Protein AF-E0WD43-F1 (afdb_monomer_lite)

Structure (mmCIF, N/CA/C/O backbone):
data_AF-E0WD43-F1
#
_entry.id   AF-E0WD43-F1
#
loop_
_atom_site.group_PDB
_atom_site.id
_atom_site.type_symbol
_atom_site.label_atom_id
_atom_site.label_alt_id
_atom_site.label_comp_id
_atom_site.label_asym_id
_atom_site.label_entity_id
_atom_site.label_seq_id
_atom_site.pdbx_PDB_ins_code
_atom_site.Cartn_x
_atom_site.Cartn_y
_atom_site.Cartn_z
_atom_site.occupancy
_atom_site.B_iso_or_equiv
_atom_site.auth_seq_id
_atom_site.auth_comp_id
_atom_site.auth_asym_id
_atom_site.auth_atom_id
_atom_site.pdbx_PDB_model_num
ATOM 1 N N . GLY A 1 1 ? 12.334 -3.013 -23.933 1.00 81.00 1 GLY A N 1
ATOM 2 C CA . GLY A 1 1 ? 12.547 -3.438 -22.528 1.00 81.00 1 GLY A CA 1
ATOM 3 C C . GLY A 1 1 ? 11.275 -3.454 -21.687 1.00 81.00 1 GLY A C 1
ATOM 4 O O . GLY A 1 1 ? 11.364 -3.504 -20.464 1.00 81.00 1 GLY A O 1
ATOM 5 N N . ARG A 1 2 ? 10.084 -3.375 -22.302 1.00 91.88 2 ARG A N 1
ATOM 6 C CA . ARG A 1 2 ? 8.778 -3.523 -21.618 1.00 91.88 2 ARG A CA 1
ATOM 7 C C . ARG A 1 2 ? 7.882 -4.533 -22.346 1.00 91.88 2 ARG A C 1
ATOM 9 O O . ARG A 1 2 ? 6.677 -4.581 -22.135 1.00 91.88 2 ARG A O 1
ATOM 16 N N . ASP A 1 3 ? 8.490 -5.332 -23.199 1.00 95.81 3 ASP A N 1
ATOM 17 C CA . ASP A 1 3 ? 7.897 -6.247 -24.161 1.00 95.81 3 ASP A CA 1
ATOM 18 C C . ASP A 1 3 ? 8.660 -7.577 -24.063 1.00 95.81 3 ASP A C 1
ATOM 20 O O . ASP A 1 3 ? 9.745 -7.638 -23.472 1.00 95.81 3 ASP A O 1
ATOM 24 N N . ILE A 1 4 ? 8.060 -8.657 -24.560 1.00 96.19 4 ILE A N 1
ATOM 25 C CA . ILE A 1 4 ? 8.641 -9.998 -24.433 1.00 96.19 4 ILE A CA 1
ATOM 26 C C . ILE A 1 4 ? 9.906 -10.153 -25.282 1.00 96.19 4 ILE A C 1
ATOM 28 O O . ILE A 1 4 ? 10.881 -10.717 -24.799 1.00 96.19 4 ILE A O 1
ATOM 32 N N . GLU A 1 5 ? 9.925 -9.588 -26.489 1.00 96.19 5 GLU A N 1
ATOM 33 C CA . GLU A 1 5 ? 11.024 -9.731 -27.452 1.00 96.19 5 GLU A CA 1
ATOM 34 C 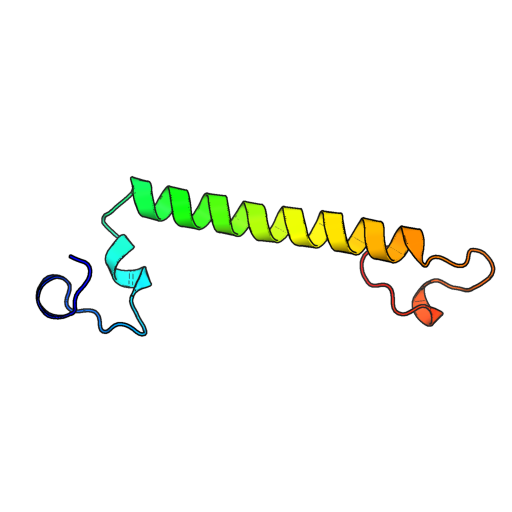C . GLU A 1 5 ? 12.343 -9.174 -26.907 1.00 96.19 5 GLU A C 1
ATOM 36 O O . GLU A 1 5 ? 13.396 -9.782 -27.068 1.00 96.19 5 GLU A O 1
ATOM 41 N N . SER A 1 6 ? 12.289 -8.053 -26.189 1.00 94.75 6 SER A N 1
ATOM 42 C CA . SER A 1 6 ? 13.483 -7.409 -25.631 1.00 94.75 6 SER A CA 1
ATOM 43 C C . SER A 1 6 ? 13.885 -7.875 -24.231 1.00 94.75 6 SER A C 1
ATOM 45 O O . SER A 1 6 ? 14.939 -7.464 -23.747 1.00 94.75 6 SER A O 1
ATOM 47 N N . THR A 1 7 ? 13.047 -8.646 -23.530 1.00 94.38 7 THR A N 1
ATOM 48 C CA . THR A 1 7 ? 13.291 -8.999 -22.115 1.00 94.38 7 THR A CA 1
ATOM 49 C C . THR A 1 7 ? 13.218 -10.488 -21.810 1.00 94.38 7 THR A C 1
ATOM 51 O O . THR A 1 7 ? 13.643 -10.891 -20.734 1.00 94.38 7 THR A O 1
ATOM 54 N N . GLY A 1 8 ? 12.649 -11.299 -22.703 1.00 96.50 8 GLY A N 1
ATOM 55 C CA . GLY A 1 8 ? 12.398 -12.724 -22.482 1.00 96.50 8 GLY A CA 1
ATOM 56 C C . GLY A 1 8 ? 11.238 -13.032 -21.527 1.00 96.50 8 GLY A C 1
ATOM 57 O O . GLY A 1 8 ? 10.846 -14.187 -21.401 1.00 96.50 8 GLY A O 1
ATOM 58 N N . PHE A 1 9 ? 10.642 -12.025 -20.878 1.00 96.38 9 PHE A N 1
ATOM 59 C CA . PHE A 1 9 ? 9.542 -12.217 -19.932 1.00 96.38 9 PHE A CA 1
ATOM 60 C C . PHE A 1 9 ? 8.201 -11.836 -20.555 1.00 96.38 9 PHE A C 1
ATOM 62 O O . PHE A 1 9 ? 8.026 -10.715 -21.042 1.00 96.38 9 PHE A O 1
ATOM 69 N N . ALA A 1 10 ? 7.227 -12.746 -20.500 1.00 97.25 10 ALA A N 1
ATOM 70 C CA . ALA A 1 10 ? 5.837 -12.459 -20.844 1.00 97.25 10 ALA A CA 1
ATOM 71 C C . ALA A 1 10 ? 5.203 -11.459 -19.855 1.00 97.25 10 ALA A C 1
ATOM 73 O O . ALA A 1 10 ? 5.731 -11.206 -18.773 1.00 97.25 10 ALA A O 1
ATOM 74 N N . TRP A 1 11 ? 4.062 -10.869 -20.225 1.00 96.31 11 TRP A N 1
ATOM 75 C CA . TRP A 1 11 ? 3.449 -9.767 -19.468 1.00 96.31 11 TRP A CA 1
ATOM 76 C C . TRP A 1 11 ? 3.073 -10.139 -18.022 1.00 96.31 11 TRP A C 1
ATOM 78 O O . TRP A 1 11 ? 3.257 -9.323 -17.123 1.00 96.31 11 TRP A O 1
ATOM 88 N N . TRP A 1 12 ? 2.626 -11.375 -17.783 1.00 96.31 12 TRP A N 1
ATOM 89 C CA . TRP A 1 12 ? 2.248 -11.882 -16.457 1.00 96.31 12 TRP A CA 1
ATOM 90 C C . TRP A 1 12 ? 3.450 -12.058 -15.511 1.00 96.31 12 TRP A C 1
ATOM 92 O O . TRP A 1 12 ? 3.276 -12.086 -14.299 1.00 96.31 12 TRP A O 1
ATOM 102 N N . SER A 1 13 ? 4.677 -12.108 -16.049 1.00 96.88 13 SER A N 1
ATOM 103 C CA . SER A 1 13 ? 5.939 -12.064 -15.291 1.00 96.88 13 SER A CA 1
ATOM 104 C C . SER A 1 13 ? 6.645 -10.707 -15.450 1.00 96.88 13 SER A C 1
ATOM 106 O O . SER A 1 13 ? 7.867 -10.592 -15.379 1.00 96.88 13 SER A O 1
ATOM 108 N N . GLY A 1 14 ? 5.884 -9.636 -15.701 1.00 96.12 14 GLY A N 1
ATOM 109 C CA . GLY A 1 14 ? 6.429 -8.332 -16.087 1.00 96.12 14 GLY A CA 1
ATOM 110 C C . GLY A 1 14 ? 7.407 -7.714 -15.079 1.00 96.12 14 GLY A C 1
ATOM 111 O O . GLY A 1 14 ? 8.337 -7.023 -15.494 1.00 96.12 14 GLY A O 1
ATOM 112 N N . ASN A 1 15 ? 7.261 -8.001 -13.781 1.00 97.00 15 ASN A N 1
ATOM 113 C CA . ASN A 1 15 ? 8.168 -7.493 -12.745 1.00 97.00 15 ASN A CA 1
ATOM 114 C C . ASN A 1 15 ? 9.584 -8.083 -12.846 1.00 97.00 15 ASN A C 1
ATOM 116 O O . ASN A 1 15 ? 10.542 -7.402 -12.483 1.00 97.00 15 ASN A O 1
ATOM 120 N N . ALA A 1 16 ? 9.752 -9.284 -13.414 1.00 96.56 16 ALA A N 1
ATOM 121 C CA . ALA A 1 16 ? 11.075 -9.871 -13.649 1.00 96.56 16 ALA A CA 1
ATOM 122 C C . ALA A 1 16 ? 11.929 -9.020 -14.612 1.00 96.56 16 ALA A C 1
ATOM 124 O O . ALA A 1 16 ? 13.156 -9.029 -14.553 1.00 96.56 16 ALA A O 1
ATOM 125 N N . ARG A 1 17 ? 11.297 -8.169 -15.432 1.00 96.50 17 ARG A N 1
ATOM 126 C CA . ARG A 1 17 ? 11.990 -7.202 -16.301 1.00 96.50 17 ARG A CA 1
ATOM 127 C C . ARG A 1 17 ? 12.729 -6.105 -15.522 1.00 96.50 17 ARG A C 1
ATOM 129 O O . ARG A 1 17 ? 13.517 -5.371 -16.113 1.00 96.50 17 ARG A O 1
ATOM 136 N N . LEU A 1 18 ? 12.465 -5.956 -14.221 1.00 95.81 18 LEU A N 1
ATOM 137 C CA . LEU A 1 18 ? 13.062 -4.922 -13.370 1.00 95.81 18 LEU A CA 1
ATOM 138 C C . LEU A 1 18 ? 14.336 -5.375 -12.643 1.00 95.81 18 LEU A C 1
ATOM 140 O O . LEU A 1 18 ? 14.967 -4.532 -12.011 1.00 95.81 18 LEU A O 1
ATOM 144 N N . ILE A 1 19 ? 14.740 -6.650 -12.752 1.00 95.62 19 ILE A N 1
ATOM 145 C CA . ILE A 1 19 ? 15.877 -7.231 -12.005 1.00 95.62 19 ILE A CA 1
ATOM 146 C C . ILE A 1 19 ? 17.153 -6.383 -12.144 1.00 95.62 19 ILE A C 1
ATOM 148 O O . ILE A 1 19 ? 17.809 -6.090 -11.151 1.00 95.62 19 ILE A O 1
ATOM 152 N N . ASN A 1 20 ? 17.454 -5.916 -13.359 1.00 95.19 20 ASN A N 1
ATOM 153 C CA . ASN A 1 20 ? 18.648 -5.113 -13.652 1.00 95.19 20 ASN A CA 1
ATOM 154 C C . ASN A 1 20 ? 18.360 -3.604 -13.772 1.00 95.19 20 ASN A C 1
ATOM 156 O O . ASN A 1 20 ? 19.186 -2.851 -14.282 1.00 95.19 20 ASN A O 1
ATOM 160 N N . VAL A 1 21 ? 17.184 -3.139 -13.335 1.00 95.44 21 VAL A N 1
ATOM 161 C CA . VAL A 1 21 ? 16.772 -1.727 -13.417 1.00 95.44 21 VAL A CA 1
ATOM 162 C C . VAL A 1 21 ? 16.563 -1.178 -12.007 1.00 95.44 21 VAL A C 1
ATOM 164 O O . VAL A 1 21 ? 15.434 -0.939 -11.570 1.00 95.44 21 VAL A O 1
ATOM 167 N N . SER A 1 22 ? 17.674 -0.967 -11.296 1.00 94.56 22 SER A N 1
ATOM 168 C CA . SER A 1 22 ? 17.715 -0.641 -9.861 1.00 94.56 22 SER A CA 1
ATOM 169 C C . SER A 1 22 ? 16.802 0.520 -9.455 1.00 94.56 22 SER A C 1
ATOM 171 O O . SER A 1 22 ? 16.058 0.391 -8.490 1.00 94.56 22 SER A O 1
ATOM 173 N N . GLY A 1 23 ? 16.772 1.620 -10.216 1.00 97.00 23 GLY A N 1
ATOM 174 C CA . GLY A 1 23 ? 15.914 2.771 -9.905 1.00 97.00 23 GLY A CA 1
ATOM 175 C C . GLY A 1 23 ? 14.413 2.455 -9.949 1.00 97.00 23 GLY A C 1
ATOM 176 O O . GLY A 1 23 ? 13.654 2.911 -9.096 1.00 97.00 23 GLY A O 1
ATOM 177 N N . LYS A 1 24 ? 13.969 1.622 -10.900 1.00 96.00 24 LYS A N 1
ATOM 178 C CA . LYS A 1 24 ? 12.560 1.197 -10.978 1.00 96.00 24 LYS A CA 1
ATOM 179 C C . LYS A 1 24 ? 12.231 0.131 -9.948 1.00 96.00 24 LYS A C 1
ATOM 181 O O . LYS A 1 24 ? 11.133 0.150 -9.405 1.00 96.00 24 LYS A O 1
ATOM 186 N N . LEU A 1 25 ? 13.170 -0.773 -9.678 1.00 97.12 25 LEU A N 1
ATOM 187 C CA . LEU A 1 25 ? 13.009 -1.774 -8.632 1.00 97.12 25 LEU A CA 1
ATOM 188 C C . LEU A 1 25 ? 12.881 -1.104 -7.258 1.00 97.12 25 LEU A C 1
ATOM 190 O O . LEU A 1 25 ? 11.979 -1.453 -6.500 1.00 97.12 25 LEU A O 1
ATOM 194 N N . LEU A 1 26 ? 13.708 -0.093 -6.975 1.00 98.12 26 LEU A N 1
ATOM 195 C CA . LEU A 1 26 ? 13.601 0.739 -5.778 1.00 98.12 26 LEU A CA 1
ATOM 196 C C . LEU A 1 26 ? 12.241 1.440 -5.715 1.00 98.12 26 LEU A C 1
ATOM 198 O O . LEU A 1 26 ? 11.548 1.325 -4.709 1.00 98.12 26 L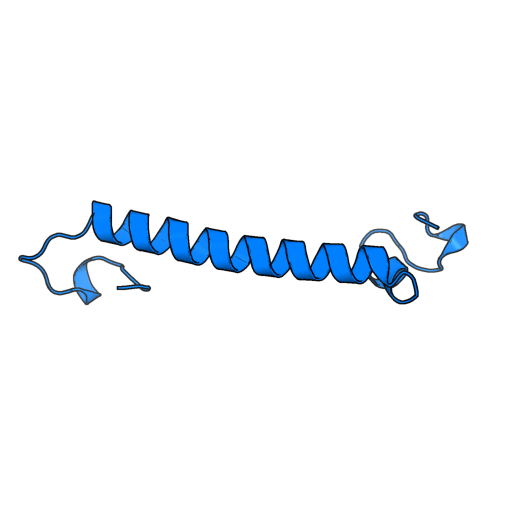EU A O 1
ATOM 202 N N . GLY A 1 27 ? 11.826 2.103 -6.800 1.00 98.31 27 GLY A N 1
ATOM 203 C CA . GLY A 1 27 ? 10.517 2.757 -6.870 1.00 98.31 27 GLY A CA 1
ATOM 204 C C . GLY A 1 27 ? 9.354 1.796 -6.599 1.00 98.31 27 GLY A C 1
ATOM 205 O O . GLY A 1 27 ? 8.447 2.138 -5.845 1.00 98.31 27 GLY A O 1
ATOM 206 N N . ALA A 1 28 ? 9.408 0.575 -7.140 1.00 98.25 28 ALA A N 1
ATOM 207 C CA . ALA A 1 28 ? 8.402 -0.455 -6.891 1.00 98.25 28 ALA A CA 1
ATOM 208 C C . ALA A 1 28 ? 8.347 -0.876 -5.410 1.00 98.25 28 ALA A C 1
ATOM 210 O O . ALA A 1 28 ? 7.256 -0.980 -4.854 1.00 98.25 28 ALA A O 1
ATOM 211 N N . HIS A 1 29 ? 9.495 -1.064 -4.749 1.00 98.44 29 HIS A N 1
ATOM 212 C CA . HIS A 1 29 ? 9.539 -1.430 -3.326 1.0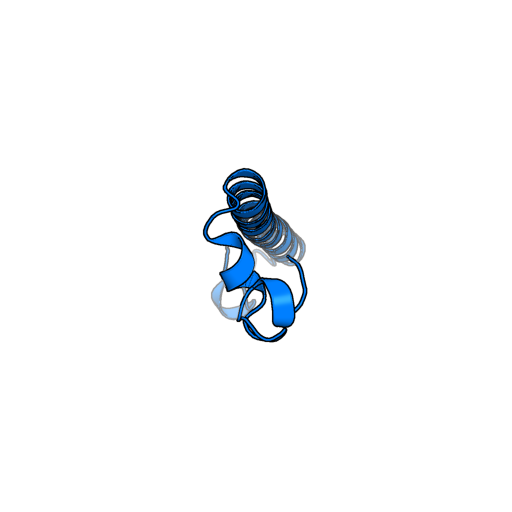0 98.44 29 HIS A CA 1
ATOM 213 C C . HIS A 1 29 ? 9.093 -0.285 -2.411 1.00 98.44 29 HIS A C 1
ATOM 215 O O . HIS A 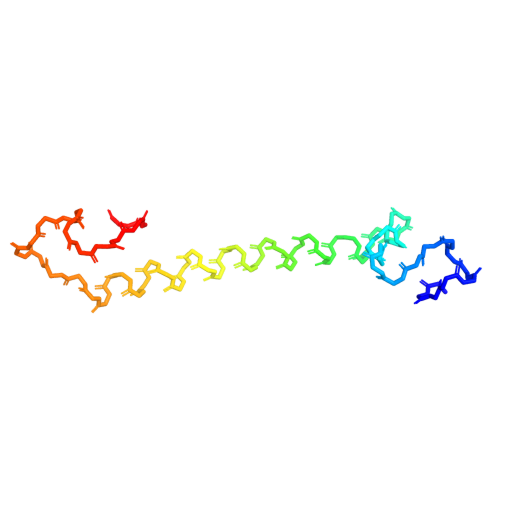1 29 ? 8.351 -0.526 -1.461 1.00 98.44 29 HIS A O 1
ATOM 221 N N . VAL A 1 30 ? 9.493 0.955 -2.706 1.00 98.62 30 VAL A N 1
ATOM 222 C CA . VAL A 1 30 ? 9.055 2.138 -1.948 1.00 98.62 30 VAL A CA 1
ATOM 223 C C . VAL A 1 30 ? 7.546 2.334 -2.084 1.00 98.62 30 VAL A C 1
ATOM 225 O O . VAL A 1 30 ? 6.867 2.539 -1.082 1.00 98.62 30 VAL A O 1
ATOM 228 N N . ALA A 1 31 ? 6.998 2.209 -3.297 1.00 98.56 31 ALA A N 1
ATOM 229 C CA . ALA A 1 31 ? 5.555 2.273 -3.511 1.00 98.56 31 ALA A CA 1
ATOM 230 C C . ALA A 1 31 ? 4.819 1.140 -2.778 1.00 98.56 31 ALA A C 1
ATOM 232 O O . ALA A 1 31 ? 3.802 1.389 -2.136 1.00 98.56 31 ALA A O 1
ATOM 233 N N . HIS A 1 32 ? 5.352 -0.085 -2.813 1.00 98.69 32 HIS A N 1
ATOM 234 C CA . HIS A 1 32 ? 4.776 -1.222 -2.093 1.00 98.69 32 HIS A CA 1
ATOM 235 C C . HIS A 1 32 ? 4.754 -0.995 -0.573 1.00 98.69 32 HIS A C 1
ATOM 237 O O . HIS A 1 32 ? 3.715 -1.181 0.058 1.00 98.69 32 HIS A O 1
ATOM 243 N N . ALA A 1 33 ? 5.857 -0.513 0.008 1.00 98.69 33 ALA A N 1
ATOM 244 C CA . ALA A 1 33 ? 5.902 -0.126 1.416 1.00 98.69 33 ALA A CA 1
ATOM 245 C C . ALA A 1 33 ? 4.900 0.998 1.730 1.00 98.69 33 ALA A C 1
ATOM 247 O O . ALA A 1 33 ? 4.200 0.934 2.739 1.00 98.69 33 ALA A O 1
ATOM 248 N N . GLY A 1 34 ? 4.774 1.984 0.837 1.00 98.56 34 GLY A N 1
ATOM 249 C CA . GLY A 1 34 ? 3.784 3.053 0.948 1.00 98.56 34 GLY A CA 1
ATOM 250 C C . GLY A 1 34 ? 2.345 2.534 0.994 1.00 98.56 34 GLY A C 1
ATOM 251 O O . GLY A 1 34 ? 1.567 3.001 1.819 1.00 98.56 34 GLY A O 1
ATOM 252 N N . ILE A 1 35 ? 2.002 1.532 0.177 1.00 98.69 35 ILE A N 1
ATOM 253 C CA . ILE A 1 35 ? 0.672 0.898 0.193 1.00 98.69 35 ILE A CA 1
ATOM 254 C C . ILE A 1 35 ? 0.417 0.186 1.524 1.00 98.69 35 ILE A C 1
ATOM 256 O O . ILE A 1 35 ? -0.675 0.320 2.072 1.00 98.69 35 ILE A O 1
ATOM 260 N N . MET A 1 36 ? 1.407 -0.529 2.071 1.00 98.75 36 MET A N 1
ATOM 261 C CA . MET A 1 36 ? 1.253 -1.180 3.378 1.00 98.75 36 MET A CA 1
ATOM 262 C C . MET A 1 36 ? 0.995 -0.155 4.486 1.00 98.75 36 MET A C 1
ATOM 264 O O . MET A 1 36 ? 0.034 -0.295 5.235 1.00 98.75 36 MET A O 1
ATOM 268 N N . VAL A 1 37 ? 1.802 0.910 4.554 1.00 98.69 37 VAL A N 1
ATOM 269 C CA . VAL A 1 37 ? 1.631 1.975 5.560 1.00 98.69 37 VAL A CA 1
ATOM 270 C C . VAL A 1 37 ? 0.292 2.692 5.383 1.00 98.69 37 VAL A C 1
ATOM 272 O O . VAL A 1 37 ? -0.386 2.975 6.371 1.00 98.69 37 VAL A O 1
ATOM 275 N N . PHE A 1 38 ? -0.110 2.952 4.137 1.00 98.56 38 PHE A N 1
ATOM 276 C CA . PHE A 1 38 ? -1.408 3.544 3.830 1.00 98.56 38 PHE A CA 1
ATOM 277 C C . PHE A 1 38 ? -2.558 2.671 4.336 1.00 98.56 38 PHE A C 1
ATOM 279 O O . PHE A 1 38 ? -3.442 3.181 5.018 1.00 98.56 38 PHE A O 1
ATOM 286 N N . TRP A 1 39 ? -2.534 1.367 4.044 1.00 98.69 39 TRP A N 1
ATOM 287 C CA . TRP A 1 39 ? -3.566 0.439 4.501 1.00 98.69 39 TRP A CA 1
ATOM 288 C C . TRP A 1 39 ? -3.633 0.383 6.026 1.00 98.69 39 TRP A C 1
ATOM 290 O O . TRP A 1 39 ? -4.716 0.550 6.579 1.00 98.69 39 TRP A O 1
ATOM 300 N N . THR A 1 40 ? -2.491 0.228 6.704 1.00 98.56 40 THR A N 1
ATOM 301 C CA . THR A 1 40 ? -2.451 0.176 8.171 1.00 98.56 40 THR A CA 1
ATOM 302 C C . THR A 1 40 ? -3.039 1.449 8.774 1.00 98.56 40 THR A C 1
ATOM 304 O O . THR A 1 40 ? -3.920 1.373 9.621 1.00 98.56 40 THR A O 1
ATOM 307 N N . GLY A 1 41 ? -2.621 2.627 8.297 1.00 98.56 41 GLY A N 1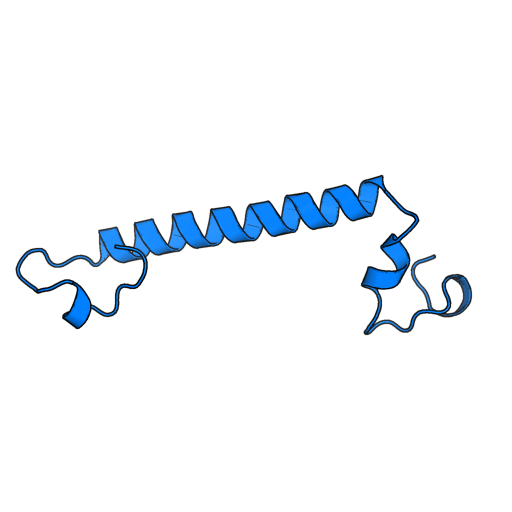
ATOM 308 C CA . GLY A 1 41 ? -3.146 3.899 8.795 1.00 98.56 41 GLY A CA 1
ATOM 309 C C . GLY A 1 41 ? -4.641 4.079 8.519 1.00 98.56 41 GLY A C 1
ATOM 310 O O . GLY A 1 41 ? -5.393 4.451 9.418 1.00 98.56 41 GLY A O 1
ATOM 311 N N . ALA A 1 42 ? -5.085 3.788 7.295 1.00 98.69 42 ALA A N 1
ATOM 312 C CA . ALA A 1 42 ? -6.486 3.924 6.909 1.00 98.69 42 ALA A CA 1
ATOM 313 C C . ALA A 1 42 ? -7.394 2.970 7.697 1.00 98.69 42 ALA A C 1
ATOM 315 O O . ALA A 1 42 ? -8.435 3.396 8.192 1.00 98.69 42 ALA A O 1
ATOM 316 N N . MET A 1 43 ? -6.992 1.706 7.853 1.00 98.69 43 MET A N 1
ATOM 317 C CA . MET A 1 43 ? -7.782 0.712 8.577 1.00 98.69 43 MET A CA 1
ATOM 318 C C . MET A 1 43 ? -7.794 0.974 10.081 1.00 98.69 43 MET A C 1
ATOM 320 O O . MET A 1 43 ? -8.861 0.898 10.676 1.00 98.69 43 MET A O 1
ATOM 324 N N . THR A 1 44 ? -6.680 1.378 10.701 1.00 98.56 44 THR A N 1
ATOM 325 C CA . THR A 1 44 ? -6.702 1.765 12.123 1.00 98.56 44 THR A CA 1
ATOM 326 C C . THR A 1 44 ? -7.639 2.951 12.353 1.00 98.56 44 THR A C 1
ATOM 328 O O . THR A 1 44 ? -8.452 2.915 13.270 1.00 98.56 44 THR A O 1
ATOM 331 N N . LEU A 1 45 ? -7.587 3.991 11.511 1.00 98.62 45 LEU A N 1
ATOM 332 C CA . LEU A 1 45 ? -8.514 5.124 11.629 1.00 98.62 45 LEU A CA 1
ATOM 333 C C . LEU A 1 45 ? -9.973 4.706 11.392 1.00 98.62 45 LEU A C 1
ATOM 335 O O . LEU A 1 45 ? -10.870 5.204 12.074 1.00 98.62 45 LEU A O 1
ATOM 339 N N . PHE A 1 46 ? -10.211 3.779 10.462 1.00 98.50 46 PHE A N 1
ATOM 340 C CA . PHE A 1 46 ? -11.533 3.206 10.232 1.00 98.50 46 PHE A CA 1
ATOM 341 C C . PHE A 1 46 ? -12.047 2.481 11.481 1.00 98.50 46 PHE A C 1
ATOM 343 O O . PHE A 1 46 ? -13.152 2.783 11.930 1.00 98.50 46 PHE A O 1
ATOM 350 N N . GLU A 1 47 ? -11.249 1.598 12.080 1.00 98.56 47 GLU A N 1
ATOM 351 C CA . GLU A 1 47 ? -11.620 0.869 13.296 1.00 98.56 47 GLU A CA 1
ATOM 352 C C . GLU A 1 47 ? -11.860 1.832 14.474 1.00 98.56 47 GLU A C 1
ATOM 354 O O . GLU A 1 47 ? -12.903 1.741 15.118 1.00 98.56 47 GLU A O 1
ATOM 359 N N . VAL A 1 48 ? -11.000 2.844 14.681 1.00 98.25 48 VAL A N 1
ATOM 360 C CA . VAL A 1 48 ? -11.208 3.884 15.714 1.00 98.25 48 VAL A CA 1
ATOM 361 C C . VAL A 1 48 ? -12.541 4.607 15.505 1.00 98.25 48 VAL A C 1
ATOM 363 O O . VAL A 1 48 ? -13.263 4.857 16.467 1.00 98.25 48 VAL A O 1
ATOM 366 N N . SER A 1 49 ? -12.891 4.943 14.260 1.00 98.31 49 SER A N 1
ATOM 367 C CA . SER A 1 49 ? -14.132 5.677 13.967 1.00 98.31 49 SER A CA 1
ATOM 368 C C . SER A 1 49 ? -15.412 4.859 14.184 1.00 98.31 49 SER A C 1
ATOM 370 O O . SER A 1 49 ? -16.479 5.448 14.344 1.00 98.31 49 SER A O 1
ATOM 372 N N . HIS A 1 50 ? -15.310 3.526 14.221 1.00 97.88 50 HIS A N 1
ATOM 373 C CA . HIS A 1 50 ? -16.433 2.611 14.456 1.00 97.88 50 HIS A CA 1
ATOM 374 C C . HIS A 1 50 ? -16.384 1.944 15.839 1.00 97.88 50 HIS A C 1
ATOM 376 O O . HIS A 1 50 ? -17.246 1.122 16.148 1.00 97.88 50 HIS A O 1
ATOM 382 N N . PHE A 1 51 ? -15.395 2.284 16.669 1.00 98.19 51 PHE A N 1
ATOM 383 C CA . PHE A 1 51 ? -15.202 1.694 17.986 1.00 98.19 51 PHE A CA 1
ATOM 384 C C . PHE A 1 51 ? -16.332 2.081 18.950 1.00 98.19 51 PHE A C 1
ATOM 386 O O . PHE A 1 51 ? -16.598 3.262 19.179 1.00 98.19 51 PHE A O 1
ATOM 393 N N . ILE A 1 52 ? -16.971 1.070 19.541 1.00 98.44 52 ILE A N 1
ATOM 394 C CA . ILE A 1 52 ? -17.978 1.196 20.600 1.00 98.44 52 ILE A CA 1
ATOM 395 C C . ILE A 1 52 ? -17.320 0.762 21.924 1.00 98.44 52 ILE A C 1
ATOM 397 O O . ILE A 1 52 ? -17.112 -0.441 22.119 1.00 98.44 52 ILE A O 1
ATOM 401 N N . PRO A 1 53 ? -16.980 1.696 22.837 1.00 97.38 53 PRO A N 1
ATOM 402 C CA . PRO A 1 53 ? -16.230 1.391 24.060 1.00 97.38 53 PRO A CA 1
ATOM 403 C C . PRO A 1 53 ? -16.926 0.422 25.019 1.00 97.38 53 PRO A C 1
ATOM 405 O O . PRO A 1 53 ? -16.270 -0.246 25.816 1.00 97.38 53 PRO A O 1
ATOM 408 N N . GLU A 1 54 ? -18.253 0.339 24.961 1.00 98.25 54 GLU A N 1
ATOM 409 C CA . G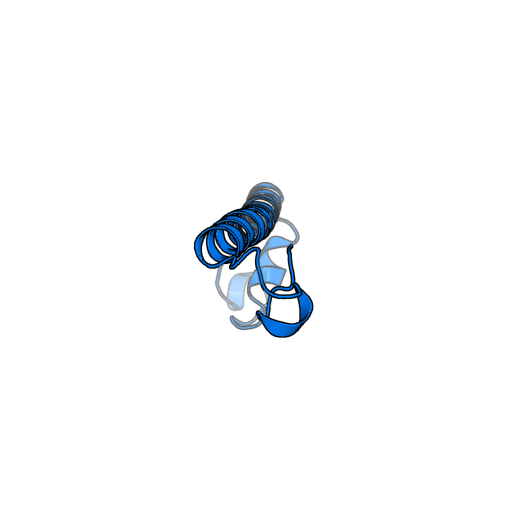LU A 1 54 ? -19.062 -0.504 25.841 1.00 98.25 54 GLU A CA 1
ATOM 410 C C . GLU A 1 54 ? -19.046 -1.987 25.435 1.00 98.25 54 GLU A C 1
ATOM 412 O O . GLU A 1 54 ? -19.568 -2.826 26.172 1.00 98.25 54 GLU A O 1
ATOM 417 N N . LYS A 1 55 ? -18.467 -2.326 24.272 1.00 97.75 55 LYS A N 1
ATOM 418 C CA . LYS A 1 55 ? -18.383 -3.698 23.754 1.00 97.75 55 LYS A CA 1
ATOM 419 C C . LYS A 1 55 ? -16.942 -4.224 23.774 1.00 97.75 55 LYS A C 1
ATOM 421 O O . LYS A 1 55 ? -16.018 -3.477 23.450 1.00 97.75 55 LYS A O 1
ATOM 426 N N . PRO A 1 56 ? -16.717 -5.518 24.066 1.00 97.00 56 PRO A N 1
ATOM 427 C CA . PRO A 1 56 ? -15.405 -6.140 23.890 1.00 97.00 56 PRO A CA 1
ATOM 428 C C . PRO A 1 56 ? -14.891 -6.017 22.444 1.00 97.00 56 PRO A C 1
ATOM 430 O O . PRO A 1 56 ? -15.672 -6.093 21.497 1.00 97.00 56 PRO A O 1
ATOM 433 N N . LEU A 1 57 ? -13.574 -5.867 22.257 1.00 96.81 57 LEU A N 1
ATOM 434 C CA . LEU A 1 57 ? -12.956 -5.659 20.932 1.00 96.81 57 LEU A CA 1
ATOM 435 C C . LEU A 1 57 ? -13.243 -6.797 19.942 1.00 96.81 57 LEU A C 1
ATOM 437 O O . LEU A 1 57 ? -13.604 -6.556 18.793 1.00 96.81 57 LEU A O 1
ATOM 441 N N . TYR A 1 58 ? -13.159 -8.046 20.404 1.00 96.00 58 TYR A N 1
ATOM 442 C CA . TYR A 1 58 ? -13.340 -9.226 19.555 1.00 96.00 58 TYR A CA 1
ATOM 443 C C . TYR A 1 58 ? -14.769 -9.384 19.003 1.00 96.00 58 TYR A C 1
ATOM 445 O O . TYR A 1 58 ? -14.971 -10.143 18.058 1.00 96.00 58 TYR A O 1
ATOM 453 N N . GLU A 1 59 ? -15.762 -8.680 19.558 1.00 97.56 59 GLU A N 1
ATOM 454 C CA . GLU A 1 59 ? -17.146 -8.698 19.060 1.00 97.56 59 GLU A CA 1
ATOM 455 C C . GLU A 1 59 ? -17.396 -7.673 17.945 1.00 97.56 59 GLU A C 1
ATOM 457 O O . GLU A 1 59 ? -18.453 -7.692 17.313 1.00 97.56 59 GLU A O 1
ATOM 462 N N . GLN A 1 60 ? -16.446 -6.765 17.702 1.00 97.56 60 GLN A N 1
ATOM 463 C CA . GLN A 1 60 ? -16.615 -5.630 16.788 1.00 97.56 60 GLN A CA 1
ATOM 464 C C . GLN A 1 60 ? -15.929 -5.836 15.428 1.00 97.56 60 GLN A C 1
ATOM 466 O O . GLN A 1 60 ? -16.039 -4.987 14.547 1.00 97.56 60 GLN A O 1
ATOM 471 N N . GLY A 1 61 ? -15.272 -6.985 15.225 1.00 96.50 61 GLY A N 1
ATOM 472 C CA . GLY A 1 61 ? -14.642 -7.347 13.951 1.00 96.50 61 GLY A CA 1
ATOM 473 C C . GLY A 1 61 ? -13.347 -6.588 13.644 1.00 96.50 61 GLY A C 1
ATOM 474 O O . GLY A 1 61 ? -12.951 -6.528 12.482 1.00 96.50 61 GLY A O 1
ATOM 475 N N . PHE A 1 62 ? -12.706 -6.013 14.662 1.00 97.62 62 PHE A N 1
ATOM 476 C CA . PHE A 1 62 ? -11.432 -5.306 14.540 1.00 97.62 62 PHE A CA 1
ATOM 477 C C . PHE A 1 62 ? -10.251 -6.275 14.551 1.00 97.62 62 PHE A C 1
ATOM 479 O O . PHE A 1 62 ? -10.284 -7.307 15.229 1.00 97.62 62 PHE A O 1
ATOM 486 N N . ILE A 1 63 ? -9.219 -5.951 13.772 1.00 97.75 63 ILE A N 1
ATOM 487 C CA . ILE A 1 63 ? -7.974 -6.729 13.713 1.00 97.75 63 ILE A CA 1
ATOM 488 C C . ILE A 1 63 ? -6.733 -5.886 14.017 1.00 97.75 63 ILE A C 1
ATOM 490 O O . ILE A 1 63 ? -5.661 -6.464 14.208 1.00 97.75 63 ILE A O 1
ATOM 494 N N . LEU A 1 64 ? -6.842 -4.551 14.020 1.00 97.25 64 LEU A N 1
ATOM 495 C CA . LEU A 1 64 ? -5.711 -3.651 14.259 1.00 97.25 64 LEU A CA 1
ATOM 496 C C . LEU A 1 64 ? -5.735 -3.003 15.648 1.00 97.25 64 LEU A C 1
ATOM 498 O O . LEU A 1 64 ? -4.663 -2.631 16.132 1.00 97.25 64 LEU A O 1
ATOM 502 N N . ILE A 1 65 ? -6.911 -2.867 16.266 1.00 92.62 65 ILE A N 1
ATOM 503 C CA . ILE A 1 65 ? -7.117 -2.347 17.632 1.00 92.62 65 ILE A CA 1
ATOM 504 C C . ILE A 1 65 ? -7.603 -3.471 18.546 1.00 92.62 65 ILE A C 1
ATOM 506 O O . ILE A 1 65 ? -6.985 -3.648 19.619 1.00 92.62 65 ILE A O 1
#

Secondary structure (DSSP, 8-state):
--SHHHHS--GGGGGGGGTT-HHHHHHHHHHHHHHHHHHHHHHHHHHHHH--TTS-GGGTT-S--

Radius of gyration: 19.9 Å; chains: 1; bounding box: 38×18×53 Å

Organism: NCBI:txid2661694

Foldseek 3Di:
DQDCVVQVDDNVRRCSSCPVVVVVVVVVVVVVVVVVVVCLVVLVVVCVVQDDPVDDPVVSPDDND

InterPro domains:
  IPR000932 Photosystem antenna protein-like [PF00421] (7-65)
  IPR036001 Photosystem antenna protein-like superfamily [SSF161077] (4-65)

pLDDT: mean 96.96, std 2.49, range [81.0, 98.75]

Sequence (65 aa):
GRDIESTGFAWWSGNARLINVSGKLLGAHVAHAGIMVFWTGAMTLFEVSHFIPEKPLYEQGFILI